Protein AF-A0A1J1J0U1-F1 (afdb_monomer)

Solvent-accessible surface area (backbone atoms only — not comparable to full-atom values): 9545 Å² total; per-residue (Å²): 133,87,74,64,27,39,33,39,41,48,70,58,69,85,51,106,50,91,60,41,54,40,40,40,32,39,30,40,88,98,50,75,73,42,83,74,53,73,46,81,44,52,94,54,82,83,44,41,69,61,54,41,49,55,52,46,54,56,39,56,74,78,38,59,87,37,51,69,36,38,28,33,58,78,47,73,52,47,61,59,28,37,79,82,39,65,54,44,69,32,65,66,55,54,48,29,52,50,51,48,61,73,44,52,90,46,48,67,62,53,50,53,56,46,51,53,41,48,52,36,77,74,30,72,67,62,33,49,56,51,52,53,62,42,51,76,75,47,84,87,72,74,69,72,42,78,57,49,98,88,41,52,67,32,51,58,52,18,54,48,25,60,64,70,65,110

Organism: NCBI:txid568069

Structure (mmCIF, N/CA/C/O backbone):
data_AF-A0A1J1J0U1-F1
#
_entry.id   AF-A0A1J1J0U1-F1
#
loop_
_atom_site.group_PDB
_atom_site.id
_atom_site.type_symbol
_atom_site.label_atom_id
_atom_site.label_alt_id
_atom_site.label_comp_id
_atom_site.label_asym_id
_atom_site.label_entity_id
_atom_site.label_seq_id
_atom_site.pdbx_PDB_ins_code
_atom_site.Cartn_x
_atom_site.Cartn_y
_atom_site.Cartn_z
_atom_site.occupancy
_atom_site.B_iso_or_equiv
_atom_site.auth_seq_id
_atom_site.auth_comp_id
_atom_site.auth_asym_id
_atom_site.auth_atom_id
_atom_site.pdbx_PDB_model_num
ATOM 1 N N . MET A 1 1 ? -22.175 17.187 22.848 1.00 38.00 1 MET A N 1
ATOM 2 C CA . MET A 1 1 ? -22.114 16.398 21.595 1.00 38.00 1 MET A CA 1
ATOM 3 C C . MET A 1 1 ? -20.958 15.415 21.706 1.00 38.00 1 MET A C 1
ATOM 5 O O . MET A 1 1 ? -19.818 15.854 21.735 1.00 38.00 1 MET A O 1
ATOM 9 N N . ASN A 1 2 ? -21.231 14.113 21.813 1.00 46.28 2 ASN A N 1
ATOM 10 C CA . ASN A 1 2 ? -20.181 13.090 21.839 1.00 46.28 2 ASN A CA 1
ATOM 11 C C . ASN A 1 2 ? -19.676 12.862 20.407 1.00 46.28 2 ASN A C 1
ATOM 13 O O . ASN A 1 2 ? -20.346 12.189 19.624 1.00 46.28 2 ASN A O 1
ATOM 17 N N . GLN A 1 3 ? -18.532 13.450 20.043 1.00 51.81 3 GLN A N 1
ATOM 18 C CA . GLN A 1 3 ? -17.873 13.142 18.771 1.00 51.81 3 GLN A CA 1
ATOM 19 C C . GLN A 1 3 ? -17.439 11.672 18.780 1.00 51.81 3 GLN A C 1
ATOM 21 O O . GLN A 1 3 ? -16.587 11.272 19.569 1.00 51.81 3 GLN A O 1
ATOM 26 N N . LYS A 1 4 ? -18.045 10.867 17.904 1.00 50.34 4 LYS A N 1
ATOM 27 C CA . LYS A 1 4 ? -17.570 9.517 17.591 1.00 50.34 4 LYS A CA 1
ATOM 28 C C . LYS A 1 4 ? -16.472 9.626 16.526 1.00 50.34 4 LYS A C 1
ATOM 30 O O . LYS A 1 4 ? -16.680 10.223 15.473 1.00 50.34 4 LYS A O 1
ATOM 35 N N . PHE A 1 5 ? -15.302 9.071 16.804 1.00 53.88 5 PHE A N 1
ATOM 36 C CA . PHE A 1 5 ? -14.144 8.976 15.918 1.00 53.88 5 PHE A CA 1
ATOM 37 C C . PHE A 1 5 ? -14.211 7.709 15.063 1.00 53.88 5 PHE A C 1
ATOM 39 O O . PHE A 1 5 ? -14.788 6.703 15.466 1.00 53.88 5 PHE A O 1
ATOM 46 N N . SER A 1 6 ? -13.586 7.723 13.888 1.00 50.25 6 SER A N 1
ATOM 47 C CA . SER A 1 6 ? -13.388 6.523 13.065 1.00 50.25 6 SER A CA 1
ATOM 48 C C . SER A 1 6 ? -11.921 6.096 13.181 1.00 50.25 6 SER A C 1
ATOM 50 O O . SER A 1 6 ? -11.020 6.880 12.893 1.00 50.25 6 SER A O 1
ATOM 52 N N . VAL A 1 7 ? -11.618 4.884 13.642 1.00 52.69 7 VAL A N 1
ATOM 53 C CA . VAL A 1 7 ? -10.218 4.425 13.720 1.00 52.69 7 VAL A CA 1
ATOM 54 C C . VAL A 1 7 ? -9.753 3.919 12.373 1.00 52.69 7 VAL A C 1
ATOM 56 O O . VAL A 1 7 ? -10.417 3.119 11.718 1.00 52.69 7 VAL A O 1
ATOM 59 N N . PHE A 1 8 ? -8.557 4.364 11.998 1.00 53.22 8 PHE A N 1
ATOM 60 C CA . PHE A 1 8 ? -7.846 3.914 10.814 1.00 53.22 8 PHE A CA 1
ATOM 61 C C . PHE A 1 8 ? -6.639 3.099 11.266 1.00 53.22 8 PHE A C 1
ATOM 63 O O . PHE A 1 8 ? -5.612 3.639 11.670 1.00 53.22 8 PHE A O 1
ATOM 70 N N . HIS A 1 9 ? -6.739 1.780 11.172 1.00 54.38 9 HIS A N 1
ATOM 71 C CA . HIS A 1 9 ? -5.599 0.909 11.391 1.00 54.38 9 HIS A CA 1
ATOM 72 C C . HIS A 1 9 ? -4.819 0.763 10.076 1.00 54.38 9 HIS A C 1
ATOM 74 O O . HIS A 1 9 ? -5.228 0.085 9.131 1.00 54.38 9 HIS A O 1
ATOM 80 N N . LEU A 1 10 ? -3.670 1.437 9.998 1.00 50.56 10 LEU A N 1
ATOM 81 C CA . LEU A 1 10 ? -2.786 1.352 8.842 1.00 50.56 10 LEU A CA 1
ATOM 82 C C . LEU A 1 10 ? -1.744 0.258 9.077 1.00 50.56 10 LEU A C 1
ATOM 84 O O . LEU A 1 10 ? -0.701 0.481 9.694 1.00 50.56 10 LEU A O 1
ATOM 88 N N . ARG A 1 11 ? -1.989 -0.918 8.500 1.00 51.22 11 ARG A N 1
ATOM 89 C CA . ARG A 1 11 ? -0.949 -1.931 8.331 1.00 51.22 11 ARG A CA 1
ATOM 90 C C . ARG A 1 11 ? 0.004 -1.469 7.231 1.00 51.22 11 ARG A C 1
ATOM 92 O O . ARG A 1 11 ? -0.329 -1.519 6.046 1.00 51.22 11 ARG A O 1
ATOM 99 N N . LEU A 1 12 ? 1.179 -0.970 7.617 1.00 41.44 12 LEU A N 1
ATOM 100 C CA . LEU A 1 12 ? 2.253 -0.743 6.658 1.00 41.44 12 LEU A CA 1
ATOM 101 C C . LEU A 1 12 ? 2.743 -2.106 6.176 1.00 41.44 12 LEU A C 1
ATOM 103 O O . LEU A 1 12 ? 3.141 -2.970 6.951 1.00 41.44 12 LEU A O 1
ATOM 107 N N . SER A 1 13 ? 2.649 -2.293 4.862 1.00 39.16 13 SER A N 1
ATOM 108 C CA . SER A 1 13 ? 3.153 -3.454 4.140 1.00 39.16 13 SER A CA 1
ATOM 109 C C . SER A 1 13 ? 4.567 -3.812 4.582 1.00 39.16 13 SER A C 1
ATOM 111 O O . SER A 1 13 ? 5.359 -2.887 4.762 1.00 39.16 13 SER A O 1
ATOM 113 N N . LYS A 1 14 ? 4.884 -5.119 4.590 1.00 37.72 14 LYS A N 1
ATOM 114 C CA . LYS A 1 14 ? 6.243 -5.668 4.437 1.00 37.72 14 LYS A CA 1
ATOM 115 C C . LYS A 1 14 ? 7.064 -4.738 3.541 1.00 37.72 14 LYS A C 1
ATOM 117 O O . LYS A 1 14 ? 6.980 -4.794 2.314 1.00 37.72 14 LYS A O 1
ATOM 122 N N . VAL A 1 15 ? 7.820 -3.845 4.161 1.00 38.91 15 VAL A N 1
ATOM 123 C CA . VAL A 1 15 ? 9.010 -3.287 3.540 1.00 38.91 15 VAL A CA 1
ATOM 124 C C . VAL A 1 15 ? 9.933 -4.505 3.369 1.00 38.91 15 VAL A C 1
ATOM 126 O O . VAL A 1 15 ? 9.825 -5.436 4.174 1.00 38.91 15 VAL A O 1
ATOM 129 N N . PRO A 1 16 ? 10.793 -4.601 2.343 1.00 46.28 16 PRO A N 1
ATOM 130 C CA . PRO A 1 16 ? 11.910 -5.544 2.362 1.00 46.28 16 PRO A CA 1
ATOM 131 C C . PRO A 1 16 ? 12.876 -5.099 3.471 1.00 46.28 16 PRO A C 1
ATOM 133 O O . PRO A 1 16 ? 13.924 -4.515 3.241 1.00 46.28 16 PRO A O 1
ATOM 136 N N . SER A 1 17 ? 12.417 -5.274 4.695 1.00 49.28 17 SER A N 1
ATOM 137 C CA . SER A 1 17 ? 12.974 -4.871 5.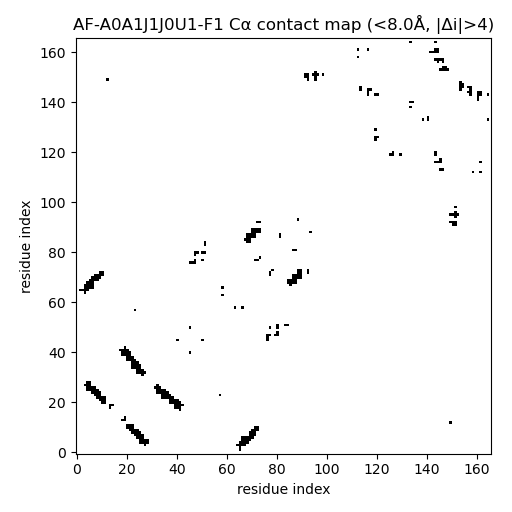964 1.00 49.28 17 SER A CA 1
ATOM 138 C C . SER A 1 17 ? 12.740 -6.079 6.858 1.00 49.28 17 SER A C 1
ATOM 140 O O . SER A 1 17 ? 11.640 -6.645 6.817 1.00 49.28 17 SER A O 1
ATOM 142 N N . PRO A 1 18 ? 13.728 -6.504 7.656 1.00 64.81 18 PRO A N 1
ATOM 143 C CA . PRO A 1 18 ? 13.506 -7.561 8.634 1.00 64.81 18 PRO A CA 1
ATOM 144 C C . PRO A 1 18 ? 12.418 -7.165 9.643 1.00 64.81 18 PRO A C 1
ATOM 146 O O . PRO A 1 18 ? 11.854 -8.038 10.294 1.00 64.81 18 PRO A O 1
ATOM 149 N N . TYR A 1 19 ? 12.092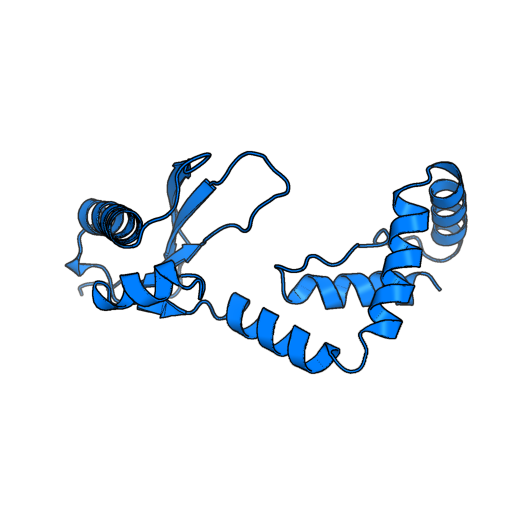 -5.869 9.731 1.00 71.00 19 TYR A N 1
ATOM 150 C CA . TYR A 1 19 ? 11.155 -5.326 10.695 1.00 71.00 19 TYR A CA 1
ATOM 151 C C . TYR A 1 19 ? 9.704 -5.326 10.209 1.00 71.00 19 TYR A C 1
ATOM 153 O O . TYR A 1 19 ? 9.397 -4.885 9.095 1.00 71.00 19 TYR A O 1
ATOM 161 N N . HIS A 1 20 ? 8.793 -5.754 11.082 1.00 76.25 20 HIS A N 1
ATOM 162 C CA . HIS A 1 20 ? 7.351 -5.709 10.854 1.00 76.25 20 HIS A CA 1
ATOM 163 C C . HIS A 1 20 ? 6.693 -4.754 11.856 1.00 76.25 20 HIS A C 1
ATOM 165 O O . HIS A 1 20 ? 6.444 -5.108 13.005 1.00 76.25 20 HIS A O 1
ATOM 171 N N . ILE A 1 21 ? 6.400 -3.532 11.404 1.00 83.38 21 ILE A N 1
ATOM 172 C CA . ILE A 1 21 ? 5.839 -2.464 12.240 1.00 83.38 21 ILE A CA 1
ATOM 173 C C . ILE A 1 21 ? 4.353 -2.266 11.935 1.00 83.38 21 ILE A C 1
ATOM 175 O O . ILE A 1 21 ? 3.953 -2.097 10.781 1.00 83.38 21 ILE A O 1
ATOM 179 N N . VAL A 1 22 ? 3.537 -2.232 12.985 1.00 84.00 22 VAL A N 1
ATOM 180 C CA . VAL A 1 22 ? 2.096 -1.980 12.919 1.00 84.00 22 VAL A CA 1
ATOM 181 C C . VAL A 1 22 ? 1.799 -0.599 13.484 1.00 84.00 22 VAL A C 1
ATOM 183 O O . VAL A 1 22 ? 2.109 -0.324 14.640 1.00 84.00 22 VAL A O 1
ATOM 186 N N . ASN A 1 23 ? 1.170 0.264 12.685 1.00 87.44 23 ASN A N 1
ATOM 187 C CA . ASN A 1 23 ? 0.847 1.629 13.087 1.00 87.44 23 ASN A CA 1
ATOM 188 C C . ASN A 1 23 ? -0.638 1.782 13.404 1.00 87.44 23 ASN A C 1
ATOM 190 O O . ASN A 1 23 ? -1.510 1.366 12.637 1.00 87.44 23 ASN A O 1
ATOM 194 N N . PHE A 1 24 ? -0.917 2.475 14.500 1.00 87.44 24 PHE A N 1
ATOM 195 C CA . PHE A 1 24 ? -2.266 2.816 14.920 1.00 87.44 24 PHE A CA 1
ATOM 196 C C . PHE A 1 24 ? -2.497 4.306 14.723 1.00 87.44 24 PHE A C 1
ATOM 198 O O . PHE A 1 24 ? -1.803 5.145 15.307 1.00 87.44 24 PHE A O 1
ATOM 205 N N . LEU A 1 25 ? -3.483 4.628 13.888 1.00 89.56 25 LEU A N 1
ATOM 206 C CA . LEU A 1 25 ? -3.899 5.993 13.621 1.00 89.56 25 LEU A CA 1
ATOM 207 C C . LEU A 1 25 ? -5.389 6.159 13.924 1.00 89.56 25 LEU A C 1
ATOM 209 O O . LEU A 1 25 ? -6.198 5.236 13.827 1.00 89.56 25 LEU A O 1
ATOM 213 N N . VAL A 1 26 ? -5.770 7.375 14.280 1.00 88.31 26 VAL A N 1
ATOM 214 C CA . VAL A 1 26 ? -7.167 7.758 14.476 1.00 88.31 26 VAL A CA 1
ATOM 215 C C . VAL A 1 26 ? -7.525 8.787 13.426 1.00 88.31 26 VAL A C 1
ATOM 217 O O . VAL A 1 26 ? -6.773 9.731 13.189 1.00 88.31 26 VAL A O 1
ATOM 220 N N . LYS A 1 27 ? -8.689 8.627 12.801 1.00 86.75 27 LYS A N 1
ATOM 221 C CA . LYS A 1 27 ? -9.240 9.617 11.886 1.00 86.75 27 LYS A CA 1
ATOM 222 C C . LYS A 1 27 ? -10.505 10.203 12.482 1.00 86.75 27 LYS A C 1
ATOM 224 O O . LYS A 1 27 ? -11.520 9.536 12.681 1.00 86.75 27 LYS A O 1
ATOM 229 N N . VAL A 1 28 ? -10.471 11.505 12.687 1.00 85.31 28 VAL A N 1
ATOM 230 C CA . VAL A 1 28 ? -11.683 12.262 12.972 1.00 85.31 28 VAL A CA 1
ATOM 231 C C . VAL A 1 28 ? -12.196 12.828 11.647 1.00 85.31 28 VAL A C 1
ATOM 233 O O . VAL A 1 28 ? -11.388 13.314 10.843 1.00 85.31 28 VAL A O 1
ATOM 236 N N . PRO A 1 29 ? -13.509 12.744 11.360 1.00 82.38 29 PRO A N 1
ATOM 237 C CA . PRO A 1 29 ? -14.088 13.453 10.227 1.00 82.38 29 PRO A CA 1
ATOM 238 C C . PRO A 1 29 ? -13.641 14.918 10.230 1.00 82.38 29 PRO A C 1
ATOM 240 O O . PRO A 1 29 ? -13.596 15.558 11.278 1.00 82.38 29 PRO A O 1
ATOM 243 N N . SER A 1 30 ? -13.252 15.424 9.061 1.00 84.31 30 SER A N 1
ATOM 244 C CA . SER A 1 30 ? -12.777 16.805 8.878 1.00 84.31 30 SER A CA 1
ATOM 245 C C . SER A 1 30 ? -11.473 17.192 9.595 1.00 84.31 30 SER A C 1
ATOM 247 O O . SER A 1 30 ? -11.094 18.357 9.545 1.00 84.31 30 SER A O 1
ATOM 249 N N . GLN A 1 31 ? -10.740 16.251 10.204 1.00 84.50 31 GLN A N 1
ATOM 250 C CA . GLN A 1 31 ? -9.410 16.513 10.777 1.00 84.50 31 GLN A CA 1
ATOM 251 C C . GLN A 1 31 ? -8.331 15.645 10.125 1.00 84.50 31 GLN A C 1
ATOM 253 O O . GLN A 1 31 ? -8.651 14.588 9.576 1.00 84.50 31 GLN A O 1
ATOM 258 N N . PRO A 1 32 ? -7.049 16.033 10.177 1.00 85.44 32 PRO A N 1
ATOM 259 C CA . PRO A 1 32 ? -5.950 15.151 9.800 1.00 85.44 32 PRO A CA 1
ATOM 260 C C . PRO A 1 32 ? -5.963 13.851 10.612 1.00 85.44 32 PRO A C 1
ATOM 262 O O . PRO A 1 32 ? -6.483 13.798 11.726 1.00 85.44 32 PRO A O 1
ATOM 265 N N . SER A 1 33 ? -5.389 12.788 10.052 1.00 86.19 33 SER A N 1
ATOM 266 C CA . SER A 1 33 ? -5.180 11.556 10.814 1.00 86.19 33 SER A CA 1
ATOM 267 C C . SER A 1 33 ? -4.150 11.797 11.915 1.00 86.19 33 SER A C 1
ATOM 269 O O . SER A 1 33 ? -3.099 12.384 11.666 1.00 86.19 33 SER A O 1
ATOM 271 N N . ILE A 1 34 ? -4.441 11.315 13.118 1.00 86.94 34 ILE A N 1
ATOM 272 C CA . ILE A 1 34 ? -3.585 11.450 14.294 1.00 86.94 34 ILE A CA 1
ATOM 273 C C . ILE A 1 34 ? -2.855 10.128 14.502 1.00 86.94 34 ILE A C 1
ATOM 275 O O . ILE A 1 34 ? -3.482 9.071 14.577 1.00 86.94 34 ILE A O 1
ATOM 279 N N . PHE A 1 35 ? -1.530 10.181 14.591 1.00 89.31 35 PHE A N 1
ATOM 280 C CA . PHE A 1 35 ? -0.719 9.029 14.968 1.00 89.31 35 PHE A CA 1
ATOM 281 C C . PHE A 1 35 ? -0.820 8.785 16.476 1.00 89.31 35 PHE A C 1
ATOM 283 O O . PHE A 1 35 ? -0.629 9.710 17.263 1.00 89.31 35 PHE A O 1
ATOM 290 N N . ILE A 1 36 ? -1.118 7.548 16.874 1.00 87.88 36 ILE A N 1
ATOM 291 C CA . ILE A 1 36 ? -1.263 7.177 18.287 1.00 87.88 36 ILE A CA 1
ATOM 292 C C . ILE A 1 36 ? -0.039 6.419 18.778 1.00 87.88 36 ILE A C 1
ATOM 294 O O . ILE A 1 36 ? 0.544 6.768 19.804 1.00 87.88 36 ILE A O 1
ATOM 298 N N . THR A 1 37 ? 0.311 5.333 18.090 1.00 87.75 37 THR A N 1
ATOM 299 C CA . THR A 1 37 ? 1.417 4.463 18.487 1.00 87.75 37 THR A CA 1
ATOM 300 C C . THR A 1 37 ? 1.825 3.525 17.352 1.00 87.75 37 THR A C 1
ATOM 302 O O . THR A 1 37 ? 1.086 3.343 16.377 1.00 87.75 37 THR A O 1
ATOM 305 N N . SER A 1 38 ? 2.991 2.909 17.516 1.00 88.69 38 SER A N 1
ATOM 306 C CA . SER A 1 38 ? 3.521 1.851 16.665 1.00 88.69 38 SER A CA 1
ATOM 307 C C . SER A 1 38 ? 3.905 0.665 17.534 1.00 88.69 38 SER A C 1
ATOM 309 O O . SER A 1 38 ? 4.494 0.846 18.598 1.00 88.69 38 SER A O 1
ATOM 311 N N . ILE A 1 39 ? 3.603 -0.538 17.061 1.00 84.69 39 ILE A N 1
ATOM 312 C CA . ILE A 1 39 ? 4.020 -1.785 17.696 1.00 84.69 39 ILE A CA 1
ATOM 313 C C . ILE A 1 39 ? 4.972 -2.494 16.742 1.00 84.69 39 ILE A C 1
ATOM 315 O O . ILE A 1 39 ? 4.629 -2.749 15.584 1.00 84.69 39 ILE A O 1
ATOM 319 N N . ASP A 1 40 ? 6.168 -2.803 17.234 1.00 86.06 40 ASP A N 1
ATOM 320 C CA . ASP A 1 40 ? 7.072 -3.710 16.547 1.00 86.06 40 ASP A CA 1
ATOM 321 C C . ASP A 1 40 ? 6.611 -5.152 16.784 1.00 86.06 40 ASP A C 1
ATOM 323 O O . ASP A 1 40 ? 6.490 -5.615 17.915 1.00 86.06 40 ASP A O 1
ATOM 327 N N . THR A 1 41 ? 6.309 -5.844 15.694 1.00 82.00 41 THR A N 1
ATOM 328 C CA . THR A 1 41 ? 5.866 -7.244 15.676 1.00 82.00 41 THR A CA 1
ATOM 329 C C . THR A 1 41 ? 6.833 -8.112 14.871 1.00 82.00 41 THR A C 1
ATOM 331 O O . THR A 1 41 ? 6.470 -9.165 14.345 1.00 82.00 41 THR A O 1
ATOM 334 N N . THR A 1 42 ? 8.085 -7.670 14.756 1.00 81.31 42 THR A N 1
ATOM 335 C CA . THR A 1 42 ? 9.179 -8.416 14.131 1.00 81.31 42 THR A CA 1
ATOM 336 C C . THR A 1 42 ? 9.370 -9.766 14.807 1.00 81.31 42 THR A C 1
ATOM 338 O O . THR A 1 42 ? 9.484 -9.854 16.024 1.00 81.31 42 THR A O 1
ATOM 341 N N . GLY A 1 43 ? 9.387 -10.838 14.013 1.00 78.19 43 GLY A N 1
ATOM 342 C CA . GLY A 1 43 ? 9.517 -12.207 14.523 1.00 78.19 43 GLY A CA 1
ATOM 343 C C . GLY A 1 43 ? 8.279 -12.743 15.253 1.00 78.19 43 GLY A C 1
ATOM 344 O O . GLY A 1 43 ? 8.263 -13.913 15.627 1.00 78.19 43 GLY A O 1
ATOM 345 N N . ILE A 1 44 ? 7.224 -11.937 15.417 1.00 79.38 44 ILE A N 1
ATOM 346 C CA . ILE A 1 44 ? 5.982 -12.351 16.069 1.00 79.38 44 ILE A CA 1
ATOM 347 C C . ILE A 1 44 ? 5.005 -12.852 15.007 1.00 79.38 44 ILE A C 1
ATOM 349 O O . ILE A 1 44 ? 4.641 -12.140 14.068 1.00 79.38 44 ILE A O 1
ATOM 353 N N . THR A 1 45 ? 4.541 -14.091 15.169 1.00 77.56 45 THR A N 1
ATOM 354 C CA . THR A 1 45 ? 3.450 -14.612 14.341 1.00 77.56 45 THR A CA 1
ATOM 355 C C . THR A 1 45 ? 2.151 -13.934 14.754 1.00 77.56 45 THR A C 1
ATOM 357 O O . THR A 1 45 ? 1.741 -14.012 15.908 1.00 77.56 45 THR A O 1
ATOM 360 N N . GLN A 1 46 ? 1.495 -13.265 13.808 1.00 75.62 46 GLN A N 1
ATOM 361 C CA . GLN A 1 46 ? 0.217 -12.610 14.066 1.00 75.62 46 GLN A CA 1
ATOM 362 C C . GLN A 1 46 ? -0.893 -13.658 14.172 1.00 75.62 46 GLN A C 1
ATOM 364 O O . GLN A 1 46 ? -1.313 -14.226 13.164 1.00 75.62 46 GLN A O 1
ATOM 369 N N . VAL A 1 47 ?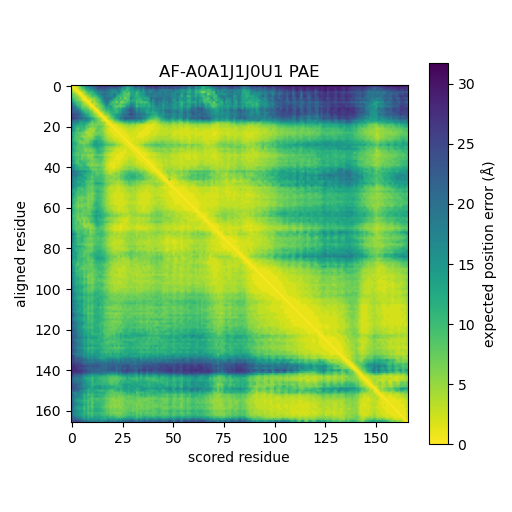 -1.365 -13.896 15.394 1.00 83.00 47 VAL A N 1
ATOM 370 C CA . VAL A 1 47 ? -2.519 -14.751 15.691 1.00 83.00 47 VAL A CA 1
ATOM 371 C C . VAL A 1 47 ? -3.741 -13.862 15.928 1.00 83.00 47 VAL A C 1
ATOM 373 O O . VAL A 1 47 ? -3.614 -12.694 16.300 1.00 83.00 47 VAL A O 1
ATOM 376 N N . VAL A 1 48 ? -4.938 -14.393 15.676 1.00 80.19 48 VAL A N 1
ATOM 377 C CA . VAL A 1 48 ? -6.201 -13.642 15.769 1.00 80.19 48 VAL A CA 1
ATOM 378 C C . VAL A 1 48 ? -6.351 -12.968 17.134 1.00 80.19 48 VAL A C 1
ATOM 380 O O . VAL A 1 48 ? -6.550 -11.755 17.187 1.00 80.19 48 VAL A O 1
ATOM 383 N N . ASP A 1 49 ? -6.177 -13.726 18.218 1.00 81.81 49 ASP A N 1
ATOM 384 C CA . ASP A 1 49 ? -6.385 -13.228 19.581 1.00 81.81 49 ASP A CA 1
ATOM 385 C C . ASP A 1 49 ? -5.390 -12.129 19.951 1.00 81.81 49 ASP A C 1
ATOM 387 O O . ASP A 1 49 ? -5.768 -11.118 20.538 1.00 81.81 49 ASP A O 1
ATOM 391 N N . THR A 1 50 ? -4.123 -12.278 19.550 1.00 81.81 50 THR A N 1
ATOM 392 C CA . THR A 1 50 ? -3.085 -11.276 19.830 1.00 81.81 50 THR A CA 1
ATOM 393 C C . THR A 1 50 ? -3.362 -9.977 19.082 1.00 81.81 50 THR A C 1
ATOM 395 O O . THR A 1 50 ? -3.263 -8.897 19.656 1.00 81.81 50 THR A O 1
ATOM 398 N N . VAL A 1 51 ? -3.780 -10.075 17.816 1.00 83.94 51 VAL A N 1
ATOM 399 C CA . VAL A 1 51 ? -4.107 -8.905 16.993 1.00 83.94 51 VAL A CA 1
ATOM 400 C C . VAL A 1 51 ? -5.344 -8.186 17.530 1.00 83.94 51 VAL A C 1
ATOM 402 O O . VAL A 1 51 ? -5.327 -6.962 17.662 1.00 83.94 51 VAL A O 1
ATOM 405 N N . ALA A 1 52 ? -6.401 -8.928 17.866 1.00 84.44 52 ALA A N 1
ATOM 406 C CA . ALA A 1 52 ? -7.611 -8.355 18.445 1.00 84.44 52 ALA A CA 1
ATOM 407 C C . ALA A 1 52 ? -7.313 -7.685 19.794 1.00 84.44 52 ALA A C 1
ATOM 409 O O . ALA A 1 52 ? -7.724 -6.547 20.009 1.00 84.44 52 ALA A O 1
ATOM 410 N N . ALA A 1 53 ? -6.535 -8.338 20.663 1.00 85.81 53 ALA A N 1
ATOM 411 C CA . ALA A 1 53 ? -6.136 -7.783 21.952 1.00 85.81 53 ALA A CA 1
ATOM 412 C C . ALA A 1 53 ? -5.312 -6.496 21.806 1.00 85.81 53 ALA A C 1
ATOM 414 O O . ALA A 1 53 ? -5.554 -5.536 22.535 1.00 85.81 53 ALA A O 1
ATOM 415 N N . ASP A 1 54 ? -4.367 -6.435 20.866 1.00 85.75 54 ASP A N 1
ATOM 416 C CA . ASP A 1 54 ? -3.562 -5.230 20.647 1.00 85.75 54 ASP A CA 1
ATOM 417 C C . ASP A 1 54 ? -4.397 -4.062 20.109 1.00 85.75 54 ASP A C 1
ATOM 419 O O . ASP A 1 54 ? -4.217 -2.923 20.545 1.00 85.75 54 ASP A O 1
ATOM 423 N N . ILE A 1 55 ? -5.366 -4.335 19.228 1.00 87.31 55 ILE A N 1
ATOM 424 C CA . ILE A 1 55 ? -6.332 -3.324 18.778 1.00 87.31 55 ILE A CA 1
ATOM 425 C C . ILE A 1 55 ? -7.195 -2.849 19.955 1.00 87.31 55 ILE A C 1
ATOM 427 O O . ILE A 1 55 ? -7.336 -1.639 20.150 1.00 87.31 55 ILE A O 1
ATOM 431 N N . SER A 1 56 ? -7.721 -3.768 20.768 1.00 87.94 56 SER A N 1
ATOM 432 C CA . SER A 1 56 ? -8.541 -3.436 21.938 1.00 87.94 56 SER A CA 1
ATOM 433 C C . SER A 1 56 ? -7.777 -2.594 22.959 1.00 87.94 56 SER A C 1
ATOM 435 O O . SER A 1 56 ? -8.299 -1.576 23.395 1.00 87.94 56 SER A O 1
ATOM 437 N N . LYS A 1 57 ? -6.505 -2.902 23.251 1.00 88.12 57 LYS A N 1
ATOM 438 C CA . LYS A 1 57 ? -5.662 -2.071 24.137 1.00 88.12 57 LYS A CA 1
ATOM 439 C C . LYS A 1 57 ? -5.573 -0.619 23.662 1.00 88.12 57 LYS A C 1
ATOM 441 O O . LYS A 1 57 ? -5.606 0.305 24.474 1.00 88.12 57 LYS A O 1
ATOM 446 N N . VAL A 1 58 ? -5.442 -0.399 22.351 1.00 86.81 58 VAL A N 1
ATOM 447 C CA . VAL A 1 58 ? -5.377 0.954 21.775 1.00 86.81 58 VAL A CA 1
ATOM 448 C C . VAL A 1 58 ? -6.731 1.660 21.868 1.00 86.81 58 VAL A C 1
ATOM 450 O O . VAL A 1 58 ? -6.779 2.849 22.193 1.00 86.81 58 VAL A O 1
ATOM 453 N N . ILE A 1 59 ? -7.823 0.934 21.623 1.00 87.19 59 ILE A N 1
ATOM 454 C CA . ILE A 1 59 ? -9.195 1.430 21.784 1.00 87.19 59 ILE A CA 1
ATOM 455 C C . ILE A 1 59 ? -9.446 1.827 23.245 1.00 87.19 59 ILE A C 1
ATOM 457 O O . ILE A 1 59 ? -9.874 2.950 23.516 1.00 87.19 59 ILE A O 1
ATOM 461 N N . ASP A 1 60 ? -9.111 0.964 24.197 1.00 89.25 60 ASP A N 1
ATOM 462 C CA . ASP A 1 60 ? -9.340 1.193 25.624 1.00 89.25 60 ASP A CA 1
ATOM 463 C C . ASP A 1 60 ? -8.514 2.367 26.153 1.00 89.25 60 ASP A C 1
ATOM 465 O O . ASP A 1 60 ? -9.035 3.200 26.897 1.00 89.25 60 ASP A O 1
ATOM 469 N N . LYS A 1 61 ? -7.265 2.518 25.688 1.00 87.56 61 LYS A N 1
ATOM 470 C CA . LYS A 1 61 ? -6.394 3.655 26.034 1.00 87.56 61 LYS A CA 1
ATOM 471 C C . LYS A 1 61 ? -7.022 5.014 25.702 1.00 87.56 61 LYS A C 1
ATOM 473 O O . LYS A 1 61 ? -6.761 5.997 26.391 1.00 87.56 61 LYS A O 1
ATOM 478 N N . ILE A 1 62 ? -7.815 5.097 24.635 1.00 86.81 62 ILE A N 1
ATOM 479 C CA . ILE A 1 62 ? -8.464 6.346 24.201 1.00 86.81 62 ILE A CA 1
ATOM 480 C C . ILE A 1 62 ? -9.885 6.460 24.778 1.00 86.81 62 ILE A C 1
ATOM 482 O O . ILE A 1 62 ? -10.337 7.566 25.111 1.00 86.81 62 ILE A O 1
ATOM 486 N N . GLY A 1 63 ? -10.569 5.321 24.905 1.00 87.12 63 GLY A N 1
ATOM 487 C CA . GLY A 1 63 ? -11.932 5.150 25.394 1.00 87.12 63 GLY A CA 1
ATOM 488 C C . GLY A 1 63 ? -12.856 4.584 24.313 1.00 87.12 63 GLY A C 1
ATOM 489 O O . GLY A 1 63 ? -13.164 5.275 23.341 1.00 87.12 63 GLY A O 1
ATOM 490 N N . ALA A 1 64 ? -13.362 3.363 24.518 1.00 83.56 64 ALA A N 1
ATOM 491 C CA . ALA A 1 64 ? -14.160 2.615 23.539 1.00 83.56 64 ALA A CA 1
ATOM 492 C C . ALA A 1 64 ? -15.374 3.387 22.980 1.00 83.56 64 ALA A C 1
ATOM 494 O O . ALA A 1 64 ? -15.653 3.347 21.783 1.00 83.56 64 ALA A O 1
ATOM 495 N N . TYR A 1 65 ? -16.057 4.166 23.827 1.00 84.06 65 TYR A N 1
ATOM 496 C CA . TYR A 1 65 ? -17.244 4.956 23.462 1.00 84.06 65 TYR A CA 1
ATOM 497 C C . TYR A 1 65 ? -16.979 6.043 22.412 1.00 84.06 65 TYR A C 1
ATOM 499 O O . TYR A 1 65 ? -17.913 6.578 21.809 1.00 84.06 65 TYR A O 1
ATOM 507 N N . LYS A 1 66 ? -15.709 6.390 22.204 1.00 84.56 66 LYS A N 1
ATOM 508 C CA . LYS A 1 66 ? -15.287 7.386 21.230 1.00 84.56 66 LYS A CA 1
ATOM 509 C C . LYS A 1 66 ? -15.086 6.791 19.843 1.00 84.56 66 LYS A C 1
ATOM 511 O O . LYS A 1 66 ? -14.732 7.539 18.945 1.00 84.56 66 LYS A O 1
ATOM 516 N N . PHE A 1 67 ? -15.297 5.494 19.636 1.00 81.06 67 PHE A N 1
ATOM 517 C CA . PHE A 1 67 ? -15.038 4.845 18.355 1.00 81.06 67 PHE A CA 1
ATOM 518 C C . PHE A 1 67 ? -16.312 4.392 17.651 1.00 81.06 67 PHE A C 1
ATOM 520 O O . PHE A 1 67 ? -17.243 3.880 18.264 1.00 81.06 67 PHE A O 1
ATOM 527 N N . ALA A 1 68 ? -16.337 4.592 16.336 1.00 85.38 68 ALA A N 1
ATOM 528 C CA . ALA A 1 68 ? -17.381 4.112 15.444 1.00 85.38 68 ALA A CA 1
ATOM 529 C C . ALA A 1 68 ? -16.996 2.779 14.790 1.00 85.38 68 ALA A C 1
ATOM 531 O O . ALA A 1 68 ? -17.834 1.890 14.677 1.00 85.38 68 ALA A O 1
ATOM 532 N N . SER A 1 69 ? -15.743 2.647 14.342 1.00 86.38 69 SER A N 1
ATOM 533 C CA . SER A 1 69 ? -15.232 1.433 13.699 1.00 86.38 69 SER A CA 1
ATOM 534 C C . SER A 1 69 ? -13.707 1.425 13.572 1.00 86.38 69 SER A C 1
ATOM 536 O O . SER A 1 69 ? -13.066 2.452 13.805 1.00 86.38 69 SER A O 1
ATOM 538 N N . VAL A 1 70 ? -13.149 0.275 13.183 1.00 87.44 70 VAL A N 1
ATOM 539 C CA . VAL A 1 70 ? -11.731 0.052 12.858 1.00 87.44 70 VAL A CA 1
ATOM 540 C C . VAL A 1 70 ? -11.590 -0.300 11.375 1.00 87.44 70 VAL A C 1
ATOM 542 O O . VAL A 1 70 ? -12.290 -1.170 10.878 1.00 87.44 70 VAL A O 1
ATOM 545 N N . VAL A 1 71 ? -10.659 0.318 10.652 1.00 87.25 71 VAL A N 1
ATOM 546 C CA . VAL A 1 71 ? -10.360 -0.053 9.253 1.00 87.25 71 VAL A CA 1
ATOM 547 C C . VAL A 1 71 ? -9.027 -0.787 9.179 1.00 87.25 71 VAL A C 1
ATOM 549 O O . VAL A 1 71 ? -8.029 -0.162 9.508 1.00 87.25 71 VAL A O 1
ATOM 552 N N . THR A 1 72 ? -8.973 -2.046 8.728 1.00 85.88 72 THR A N 1
ATOM 553 C CA . THR A 1 72 ? -7.721 -2.835 8.589 1.00 85.88 72 THR A CA 1
ATOM 554 C C . THR A 1 72 ? -7.537 -3.381 7.169 1.00 85.88 72 THR A C 1
ATOM 556 O O . THR A 1 72 ? -8.447 -3.311 6.346 1.00 85.88 72 THR A O 1
ATOM 559 N N . ASP A 1 73 ? -6.372 -3.961 6.850 1.00 80.62 73 ASP A N 1
ATOM 560 C CA . ASP A 1 73 ? -6.244 -4.747 5.615 1.00 80.62 73 ASP A CA 1
ATOM 561 C C . ASP A 1 73 ? -7.082 -6.037 5.658 1.00 80.62 73 ASP A C 1
ATOM 563 O O . ASP A 1 73 ? -7.600 -6.429 6.704 1.00 80.62 73 ASP A O 1
ATOM 567 N N . ASP A 1 74 ? -7.239 -6.663 4.491 1.00 80.44 74 ASP A N 1
ATOM 568 C CA . ASP A 1 74 ? -8.122 -7.816 4.282 1.00 80.44 74 ASP A CA 1
ATOM 569 C C . ASP A 1 74 ? -7.423 -9.165 4.539 1.00 80.44 74 ASP A C 1
ATOM 571 O O . ASP A 1 74 ? -7.806 -10.204 3.992 1.00 80.44 74 ASP A O 1
ATOM 575 N N . ALA A 1 75 ? -6.341 -9.168 5.325 1.00 82.19 75 ALA A N 1
ATOM 576 C CA . ALA A 1 75 ? -5.600 -10.391 5.601 1.00 82.19 75 ALA A CA 1
ATOM 577 C C . ALA A 1 75 ? -6.475 -11.414 6.354 1.00 82.19 75 ALA A C 1
ATOM 579 O O . ALA A 1 75 ? -7.299 -11.017 7.181 1.00 82.19 75 ALA A O 1
ATOM 580 N N . PRO A 1 76 ? -6.276 -12.733 6.152 1.00 84.31 76 PRO A N 1
ATOM 581 C CA . PRO A 1 76 ? -7.124 -13.759 6.767 1.00 84.31 76 PRO A CA 1
ATOM 582 C C . PRO A 1 76 ? -7.267 -13.620 8.289 1.00 84.31 76 PRO A C 1
ATOM 584 O O . PRO A 1 76 ? -8.369 -13.715 8.814 1.00 84.31 76 PRO A O 1
ATOM 587 N N . VAL A 1 77 ? -6.168 -13.314 8.988 1.00 84.94 77 VAL A N 1
ATOM 588 C CA . VAL A 1 77 ? -6.161 -13.099 10.446 1.00 84.94 77 VAL A CA 1
ATOM 589 C C . VAL A 1 77 ? -7.016 -11.891 10.846 1.00 84.94 77 VAL A C 1
ATOM 591 O O . VAL A 1 77 ? -7.756 -11.964 11.824 1.00 84.94 77 VAL A O 1
ATOM 594 N N . MET A 1 78 ? -6.974 -10.807 10.063 1.00 85.69 78 MET A N 1
ATOM 595 C CA . MET A 1 78 ? -7.777 -9.607 10.315 1.00 85.69 78 MET A CA 1
ATOM 596 C C . MET A 1 78 ? -9.267 -9.895 10.143 1.00 85.69 78 MET A C 1
ATOM 598 O O . MET A 1 78 ? -10.049 -9.549 11.022 1.00 85.69 78 MET A O 1
ATOM 602 N N . LYS A 1 79 ? -9.660 -10.618 9.086 1.00 86.25 79 LYS A N 1
ATOM 603 C CA . LYS A 1 79 ? -11.064 -11.007 8.857 1.00 86.25 79 LYS A CA 1
ATOM 604 C C . LYS A 1 79 ? -11.670 -11.775 10.024 1.00 86.25 79 LYS A C 1
ATOM 606 O O . LYS A 1 79 ? -12.844 -11.597 10.333 1.00 86.25 79 LYS A O 1
ATOM 611 N N . VAL A 1 80 ? -10.891 -12.651 10.658 1.00 85.38 80 VAL A N 1
ATOM 612 C CA . VAL A 1 80 ? -11.367 -13.377 11.840 1.00 85.38 80 VAL A CA 1
ATOM 613 C C . VAL A 1 80 ? -11.454 -12.433 13.040 1.00 85.38 80 VAL A C 1
ATOM 615 O O . VAL A 1 80 ? -12.466 -12.449 13.736 1.00 85.38 80 VAL A O 1
ATOM 618 N N . ALA A 1 81 ? -10.468 -11.550 13.232 1.00 83.62 81 ALA A N 1
ATOM 619 C CA . ALA A 1 81 ? -10.487 -10.545 14.298 1.00 83.62 81 ALA A CA 1
ATOM 620 C C . ALA A 1 81 ? -11.677 -9.568 14.185 1.00 83.62 81 ALA A C 1
ATOM 622 O O . ALA A 1 81 ? -12.185 -9.104 15.205 1.00 83.62 81 ALA A O 1
ATOM 623 N N . TRP A 1 82 ? -12.190 -9.307 12.977 1.00 85.81 82 TRP A N 1
ATOM 624 C CA . TRP A 1 82 ? -13.395 -8.492 12.758 1.00 85.81 82 TRP 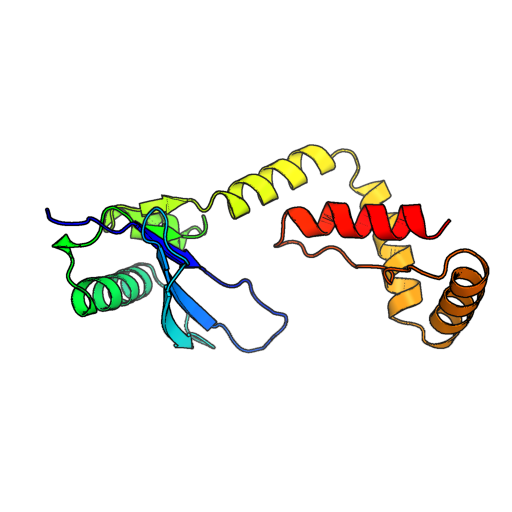A CA 1
ATOM 625 C C . TRP A 1 82 ? -14.657 -9.068 13.404 1.00 85.81 82 TRP A C 1
ATOM 627 O O . TRP A 1 82 ? -15.610 -8.338 13.631 1.00 85.81 82 TRP A O 1
ATOM 637 N N . LYS A 1 83 ? -14.696 -10.357 13.754 1.00 84.12 83 LYS A N 1
ATOM 638 C CA . LYS A 1 83 ? -15.832 -10.909 14.514 1.00 84.12 83 LYS A CA 1
ATOM 639 C C . LYS A 1 83 ? -15.916 -10.346 15.934 1.00 84.12 83 LYS A C 1
ATOM 641 O O . LYS A 1 83 ? -16.980 -10.376 16.542 1.00 84.12 83 LYS A O 1
ATOM 646 N N . HIS A 1 84 ? -14.798 -9.840 16.446 1.00 80.75 84 HIS A N 1
ATOM 647 C CA . HIS A 1 84 ? -14.667 -9.298 17.794 1.00 80.75 84 HIS A CA 1
ATOM 648 C C . HIS A 1 84 ? -14.615 -7.762 17.809 1.00 80.75 84 HIS A C 1
ATOM 650 O O . HIS A 1 84 ? -14.543 -7.163 18.878 1.00 80.75 84 HIS A O 1
ATOM 656 N N . LEU A 1 85 ? -14.638 -7.117 16.637 1.00 78.75 85 LEU A N 1
ATOM 657 C CA . LEU A 1 85 ? -14.428 -5.681 16.463 1.00 78.75 85 LEU A CA 1
ATOM 658 C C . LEU A 1 85 ? -15.417 -5.135 15.429 1.00 78.75 85 LEU A C 1
ATOM 660 O O . LEU A 1 85 ? -15.606 -5.737 14.382 1.00 78.75 85 LEU A O 1
ATOM 664 N N . SER A 1 86 ? -15.979 -3.945 15.638 1.00 82.88 86 SER A N 1
ATOM 665 C CA . SER A 1 86 ? -16.721 -3.249 14.575 1.00 82.88 86 SER A CA 1
ATOM 666 C C . SER A 1 86 ? -15.746 -2.773 13.491 1.00 82.88 86 SER A C 1
ATOM 668 O O . SER A 1 86 ? -15.256 -1.644 13.556 1.00 82.88 86 SER A O 1
ATOM 670 N N . ALA A 1 87 ? -15.401 -3.640 12.536 1.00 84.81 87 ALA A N 1
ATOM 671 C CA . ALA A 1 87 ? -14.297 -3.420 11.605 1.00 84.81 87 ALA A CA 1
ATOM 672 C C . ALA A 1 87 ? -14.685 -3.516 10.120 1.00 84.81 87 ALA A C 1
ATOM 674 O O . ALA A 1 87 ? -15.605 -4.236 9.740 1.00 84.81 87 ALA A O 1
ATOM 675 N N . PHE A 1 88 ? -13.945 -2.787 9.282 1.00 84.50 88 PHE A N 1
ATOM 676 C CA . PHE A 1 88 ? -14.106 -2.727 7.830 1.00 84.50 88 PHE A CA 1
ATOM 677 C C . PHE A 1 88 ? -12.779 -2.971 7.104 1.00 84.50 88 PHE A C 1
ATOM 679 O O . PHE A 1 88 ? -11.697 -2.649 7.603 1.00 84.50 88 PHE A O 1
ATOM 686 N N . GLY A 1 89 ? -12.876 -3.478 5.875 1.00 83.44 89 GLY A N 1
ATOM 687 C CA . GLY A 1 89 ? -11.730 -3.651 4.990 1.00 83.44 89 GLY A CA 1
ATOM 688 C C . GLY A 1 89 ? -11.179 -2.330 4.447 1.00 83.44 89 GLY A C 1
ATOM 689 O O . GLY A 1 89 ? -11.899 -1.359 4.210 1.00 83.44 89 GLY A O 1
ATOM 690 N N . CYS A 1 90 ? -9.873 -2.303 4.206 1.00 85.25 90 CYS A N 1
ATOM 691 C CA . CYS A 1 90 ? -9.175 -1.152 3.655 1.00 85.25 90 CYS A CA 1
ATOM 692 C C . CYS A 1 90 ? -9.502 -0.956 2.168 1.00 85.25 90 CYS A C 1
ATOM 694 O O . CYS A 1 90 ? -9.134 -1.775 1.321 1.00 85.25 90 CYS A O 1
ATOM 696 N N . ALA A 1 91 ? -10.093 0.193 1.829 1.00 84.75 91 ALA A N 1
ATOM 697 C CA . ALA A 1 91 ? -10.396 0.563 0.446 1.00 84.75 91 ALA A CA 1
ATOM 698 C C . ALA A 1 91 ? -9.150 0.561 -0.459 1.00 84.75 91 ALA A C 1
ATOM 700 O O . ALA A 1 91 ? -9.218 0.127 -1.604 1.00 84.75 91 ALA A O 1
ATOM 701 N N . ALA A 1 92 ? -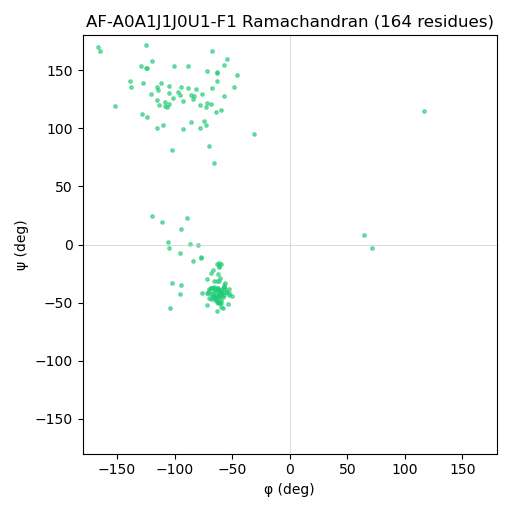7.982 0.970 0.053 1.00 83.25 92 ALA A N 1
ATOM 702 C CA . ALA A 1 92 ? -6.740 0.933 -0.722 1.00 83.25 92 ALA A CA 1
ATOM 703 C C . ALA A 1 92 ? -6.303 -0.504 -1.060 1.00 83.25 92 ALA A C 1
ATOM 705 O O . ALA A 1 92 ? -5.722 -0.738 -2.122 1.00 83.25 92 ALA A O 1
ATOM 706 N N . HIS A 1 93 ? -6.600 -1.474 -0.187 1.00 81.75 93 HIS A N 1
ATOM 707 C CA . HIS A 1 93 ? -6.365 -2.885 -0.480 1.00 81.75 93 HIS A CA 1
ATOM 708 C C . HIS A 1 93 ? -7.332 -3.391 -1.554 1.00 81.75 93 HIS A C 1
ATOM 710 O O . HIS A 1 93 ? -6.888 -4.006 -2.522 1.00 81.75 93 HIS A O 1
ATOM 716 N N . ALA A 1 94 ? -8.623 -3.064 -1.439 1.00 86.19 94 ALA A N 1
ATOM 717 C CA . ALA A 1 94 ? -9.624 -3.408 -2.449 1.00 86.19 94 ALA A CA 1
ATOM 718 C C . ALA A 1 94 ? -9.261 -2.834 -3.831 1.00 86.19 94 ALA A C 1
ATOM 720 O O . ALA A 1 94 ? -9.249 -3.562 -4.821 1.00 86.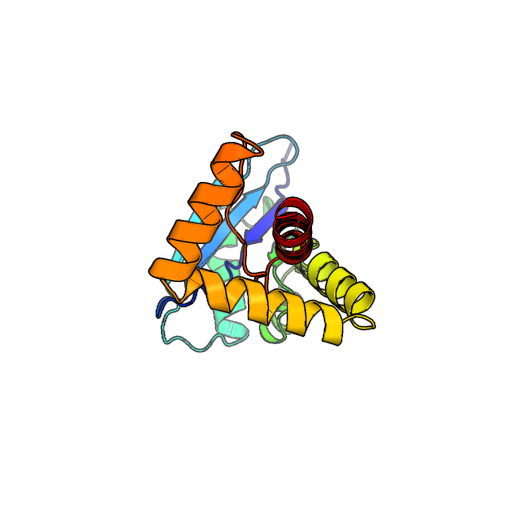19 94 ALA A O 1
ATOM 721 N N . MET A 1 95 ? -8.847 -1.564 -3.891 1.00 88.56 95 MET A N 1
ATOM 722 C CA . MET A 1 95 ? -8.357 -0.932 -5.121 1.00 88.56 95 MET A CA 1
ATOM 723 C C . MET A 1 95 ? -7.122 -1.640 -5.690 1.00 88.56 95 MET A C 1
ATOM 725 O O . MET A 1 95 ? -7.012 -1.804 -6.901 1.00 88.56 95 MET A O 1
ATOM 729 N N . ASN A 1 96 ? -6.197 -2.100 -4.841 1.00 86.19 96 ASN A N 1
ATOM 730 C CA . ASN A 1 96 ? -5.030 -2.861 -5.294 1.00 86.19 96 ASN A CA 1
ATOM 731 C C . ASN A 1 96 ? -5.429 -4.191 -5.949 1.00 86.19 96 ASN A C 1
ATOM 733 O O . ASN A 1 96 ? -4.821 -4.585 -6.941 1.00 86.19 96 ASN A O 1
ATOM 737 N N . LEU A 1 97 ? -6.436 -4.879 -5.405 1.00 87.12 97 LEU A N 1
ATOM 738 C CA . LEU A 1 97 ? -6.968 -6.110 -5.994 1.00 87.12 97 LEU A CA 1
ATOM 739 C C . LEU A 1 97 ? -7.689 -5.837 -7.317 1.00 87.12 97 LEU A C 1
ATOM 741 O O . LEU A 1 97 ? -7.448 -6.547 -8.290 1.00 87.12 97 LEU A O 1
ATOM 745 N N . LEU A 1 98 ? -8.496 -4.776 -7.381 1.00 91.00 98 LEU A N 1
ATOM 746 C CA . LEU A 1 98 ? -9.184 -4.373 -8.607 1.00 91.00 98 LEU A CA 1
ATOM 747 C C . LEU A 1 98 ? -8.193 -4.060 -9.736 1.00 91.00 98 LEU A C 1
ATOM 749 O O . LEU A 1 98 ? -8.338 -4.572 -10.841 1.00 91.00 98 LEU A O 1
ATOM 753 N N . VAL A 1 99 ? -7.151 -3.273 -9.452 1.00 89.31 99 VAL A N 1
ATOM 754 C CA . VAL A 1 99 ? -6.106 -2.951 -10.438 1.00 89.31 99 VAL A CA 1
ATOM 755 C C . VAL A 1 99 ? -5.404 -4.217 -10.929 1.00 89.31 99 VAL A C 1
ATOM 757 O O . VAL A 1 99 ? -5.174 -4.349 -12.126 1.00 89.31 99 VAL A O 1
ATOM 760 N N . LYS A 1 100 ? -5.100 -5.176 -10.043 1.00 86.75 100 LYS A N 1
ATOM 761 C CA . LYS A 1 100 ? -4.520 -6.466 -10.456 1.00 86.75 100 LYS A CA 1
ATOM 762 C C . LYS A 1 100 ? -5.439 -7.237 -11.393 1.00 86.75 100 LYS A C 1
ATOM 764 O O . LYS A 1 100 ? -4.955 -7.798 -12.363 1.00 86.75 100 LYS A O 1
ATOM 769 N N . TYR A 1 101 ? -6.739 -7.244 -11.118 1.00 91.19 101 TYR A N 1
ATOM 770 C CA . TYR A 1 101 ? -7.709 -7.917 -11.974 1.00 91.19 101 TYR A CA 1
ATOM 771 C C . TYR A 1 101 ? -7.779 -7.275 -13.366 1.00 91.19 101 TYR A C 1
ATOM 773 O O . TYR A 1 101 ? -7.694 -7.975 -14.368 1.00 91.19 101 TYR A O 1
ATOM 781 N N . ILE A 1 102 ? -7.843 -5.940 -13.427 1.00 92.25 102 ILE A N 1
ATOM 782 C CA . ILE A 1 102 ? -7.848 -5.180 -14.689 1.00 92.25 102 ILE A CA 1
ATOM 783 C C . ILE A 1 102 ? -6.570 -5.435 -15.500 1.00 92.25 102 ILE A C 1
ATOM 785 O O . ILE A 1 102 ? -6.621 -5.545 -16.720 1.00 92.25 102 ILE A O 1
ATOM 789 N N . LEU A 1 103 ? -5.422 -5.515 -14.826 1.00 89.88 103 LEU A N 1
ATOM 790 C CA . LEU A 1 103 ? -4.119 -5.696 -15.462 1.00 89.88 103 LEU A CA 1
ATOM 791 C C . LEU A 1 103 ? -3.770 -7.156 -15.783 1.00 89.88 103 LEU A C 1
ATOM 793 O O . LEU A 1 103 ? -2.834 -7.380 -16.545 1.00 89.88 103 LEU A O 1
ATOM 797 N N . GLY A 1 104 ? -4.497 -8.129 -15.230 1.00 90.81 104 GLY A N 1
ATOM 798 C CA . GLY A 1 104 ? -4.243 -9.563 -15.410 1.00 90.81 104 GLY A CA 1
ATOM 799 C C . GLY A 1 104 ? -4.084 -9.998 -16.876 1.00 90.81 104 GLY A C 1
ATOM 800 O O . GLY A 1 104 ? -3.120 -10.690 -17.194 1.00 90.81 104 GLY A O 1
ATOM 801 N N . PRO A 1 105 ? -4.941 -9.541 -17.808 1.00 95.69 105 PRO A N 1
ATOM 802 C CA . PRO A 1 105 ? -4.783 -9.844 -19.233 1.00 95.69 105 PRO A CA 1
ATOM 803 C C . PRO A 1 105 ? -3.480 -9.328 -19.873 1.00 95.69 105 PRO A C 1
ATOM 805 O O . PRO A 1 105 ? -3.119 -9.776 -20.956 1.00 95.69 105 PRO A O 1
ATOM 808 N N . TYR A 1 106 ? -2.774 -8.396 -19.227 1.00 92.94 106 TYR A N 1
ATOM 809 C CA . TYR A 1 106 ? -1.565 -7.739 -19.737 1.00 92.94 106 TYR A CA 1
ATOM 810 C C . TYR A 1 106 ? -0.297 -8.141 -18.968 1.00 92.94 106 TYR A C 1
ATOM 812 O O . TYR A 1 106 ? 0.710 -7.431 -19.011 1.00 92.94 106 TYR A O 1
ATOM 820 N N . GLU A 1 107 ? -0.321 -9.265 -18.245 1.00 90.06 107 GLU A N 1
ATOM 821 C CA . GLU A 1 107 ? 0.810 -9.712 -17.421 1.00 90.06 107 GLU A CA 1
ATOM 822 C C . GLU A 1 107 ? 2.122 -9.880 -18.201 1.00 90.06 107 GLU A C 1
ATOM 824 O O . GLU A 1 107 ? 3.181 -9.561 -17.659 1.00 90.06 107 GLU A O 1
ATOM 829 N N . SER A 1 108 ? 2.075 -10.309 -19.467 1.00 93.31 108 SER A N 1
ATOM 830 C CA . SER A 1 108 ? 3.267 -10.419 -20.322 1.00 93.31 108 SER A CA 1
ATOM 831 C C . SER A 1 108 ? 3.937 -9.061 -20.548 1.00 93.31 108 SER A C 1
ATOM 833 O O . SER A 1 108 ? 5.116 -8.902 -20.249 1.00 93.31 108 SER A O 1
ATOM 835 N N . ILE A 1 109 ? 3.164 -8.051 -20.955 1.00 91.81 109 ILE A N 1
ATOM 836 C CA . ILE A 1 109 ? 3.650 -6.678 -21.153 1.00 91.81 109 ILE A CA 1
ATOM 837 C C . ILE A 1 109 ? 4.233 -6.126 -19.848 1.00 91.81 109 ILE A C 1
ATOM 839 O O . ILE A 1 109 ? 5.307 -5.527 -19.839 1.00 91.81 109 ILE A O 1
ATOM 843 N N . LEU A 1 110 ? 3.555 -6.357 -18.720 1.00 90.56 110 LEU A N 1
ATOM 844 C CA . LEU A 1 110 ? 4.057 -5.934 -17.411 1.00 90.56 110 LEU A CA 1
ATOM 845 C C . LEU A 1 110 ? 5.374 -6.623 -17.041 1.00 90.56 110 LEU A C 1
ATOM 847 O O . LEU A 1 110 ? 6.241 -5.987 -16.433 1.00 90.56 110 LEU A O 1
ATOM 851 N N . SER A 1 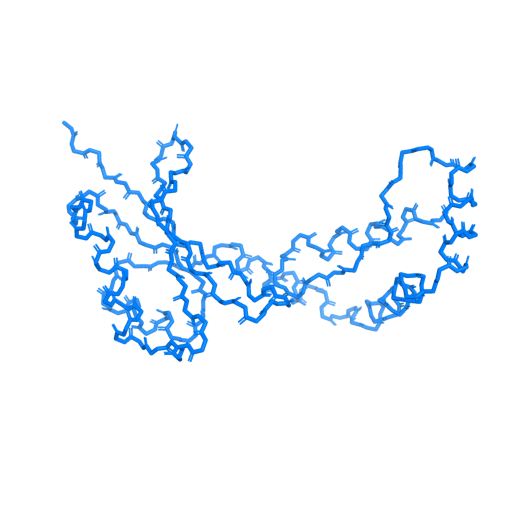111 ? 5.528 -7.899 -17.396 1.00 91.31 111 SER A N 1
ATOM 852 C CA . SER A 1 111 ? 6.765 -8.658 -17.205 1.00 91.31 111 SER A CA 1
ATOM 853 C C . SER A 1 111 ? 7.912 -8.042 -18.002 1.00 91.31 111 SER A C 1
ATOM 855 O O . SER A 1 111 ? 8.965 -7.748 -17.430 1.00 91.31 111 SER A O 1
ATOM 857 N N . ASP A 1 112 ? 7.681 -7.747 -19.280 1.00 92.06 112 ASP A N 1
ATOM 858 C CA . ASP A 1 112 ? 8.684 -7.181 -20.185 1.00 92.06 112 ASP A CA 1
ATOM 859 C C . ASP A 1 112 ? 9.110 -5.781 -19.739 1.00 92.06 112 ASP A C 1
ATOM 861 O O . ASP A 1 112 ? 10.299 -5.501 -19.560 1.00 92.06 112 ASP A O 1
ATOM 865 N N . CYS A 1 113 ? 8.142 -4.913 -19.430 1.00 90.56 113 CYS A N 1
ATOM 866 C CA . CYS A 1 113 ? 8.423 -3.603 -18.850 1.00 90.56 113 CYS A CA 1
ATOM 867 C C . CYS A 1 113 ? 9.213 -3.734 -17.534 1.00 90.56 113 CYS A C 1
ATOM 869 O O . CYS A 1 113 ? 10.080 -2.908 -17.237 1.00 90.56 113 CYS A O 1
ATOM 871 N N . SER A 1 114 ? 8.934 -4.766 -16.726 1.00 91.19 114 SER A N 1
ATOM 872 C CA . SER A 1 114 ? 9.635 -4.988 -15.458 1.00 91.19 114 SER A CA 1
ATOM 873 C C . SER A 1 114 ? 11.074 -5.424 -15.701 1.00 91.19 114 SER A C 1
ATOM 875 O O . SER A 1 114 ? 11.962 -4.985 -14.968 1.00 91.19 114 SER A O 1
ATOM 877 N N . ALA A 1 115 ? 11.315 -6.252 -16.719 1.00 91.75 115 ALA A N 1
ATOM 878 C CA . ALA A 1 115 ? 12.650 -6.660 -17.131 1.00 91.75 115 ALA A CA 1
ATOM 879 C C . ALA A 1 115 ? 13.485 -5.450 -17.570 1.00 91.75 115 ALA A C 1
ATOM 881 O O . ALA A 1 115 ? 14.602 -5.289 -17.081 1.00 91.75 115 ALA A O 1
ATOM 882 N N . ILE A 1 116 ? 12.913 -4.549 -18.377 1.00 90.19 116 ILE A N 1
ATOM 883 C CA . ILE A 1 116 ? 13.567 -3.298 -18.799 1.00 90.19 116 ILE A CA 1
ATOM 884 C C . ILE A 1 116 ? 13.916 -2.435 -17.582 1.00 90.19 116 ILE A C 1
ATOM 886 O O . ILE A 1 116 ? 15.078 -2.082 -17.378 1.00 90.19 116 ILE A O 1
ATOM 890 N N . ALA A 1 117 ? 12.933 -2.138 -16.726 1.00 90.19 117 ALA A N 1
ATOM 891 C CA . ALA A 1 117 ? 13.153 -1.289 -15.556 1.00 90.19 117 ALA A CA 1
ATOM 892 C C . ALA A 1 117 ? 14.209 -1.872 -14.602 1.00 90.19 117 ALA A C 1
ATOM 894 O O . ALA A 1 117 ? 15.055 -1.144 -14.085 1.00 90.19 117 ALA A O 1
ATOM 895 N N . LYS A 1 118 ? 14.196 -3.192 -14.384 1.00 91.12 118 LYS A N 1
ATOM 896 C CA . LYS A 1 118 ? 15.204 -3.878 -13.561 1.00 91.12 118 LYS A CA 1
ATOM 897 C C . LYS A 1 118 ? 16.579 -3.889 -14.214 1.00 91.12 118 LYS A C 1
ATOM 899 O O . LYS A 1 118 ? 17.563 -3.767 -13.493 1.00 91.12 118 LYS A O 1
ATOM 904 N N . PHE A 1 119 ? 16.662 -4.043 -15.534 1.00 92.62 119 PHE A N 1
ATOM 905 C CA . PHE A 1 119 ? 17.933 -4.004 -16.247 1.00 92.62 119 PHE A CA 1
ATOM 906 C C . PHE A 1 119 ? 18.640 -2.674 -15.989 1.00 92.62 119 PHE A C 1
ATOM 908 O O . PHE A 1 119 ? 19.745 -2.680 -15.460 1.00 92.62 119 PHE A O 1
ATOM 915 N N . PHE A 1 120 ? 17.988 -1.539 -16.237 1.00 90.31 120 PHE A N 1
ATOM 916 C CA . PHE A 1 120 ? 18.609 -0.242 -15.965 1.00 90.31 120 PHE A CA 1
ATOM 917 C C . PHE A 1 120 ? 18.900 -0.046 -14.473 1.00 90.31 120 PHE A C 1
ATOM 919 O O . PHE A 1 120 ? 20.037 0.230 -14.108 1.00 90.31 120 PHE A O 1
ATOM 926 N N . ASN A 1 121 ? 17.931 -0.297 -13.588 1.00 87.81 121 ASN A N 1
ATOM 927 C CA . ASN A 1 121 ? 18.113 -0.055 -12.152 1.00 87.81 121 ASN A CA 1
ATOM 928 C C . ASN A 1 121 ? 19.224 -0.902 -11.502 1.00 87.81 121 ASN A C 1
ATOM 930 O O . ASN A 1 121 ? 19.783 -0.488 -10.489 1.00 87.81 121 ASN A O 1
ATOM 934 N N . ASN A 1 122 ? 19.560 -2.066 -12.067 1.00 91.00 122 ASN A N 1
ATOM 935 C CA . ASN A 1 122 ? 20.609 -2.942 -11.537 1.00 91.00 122 ASN A CA 1
ATOM 936 C C . ASN A 1 122 ? 21.981 -2.747 -12.206 1.00 91.00 122 ASN A C 1
ATOM 938 O O . ASN A 1 122 ? 22.958 -3.339 -11.749 1.00 91.00 122 ASN A O 1
ATOM 942 N N . HIS A 1 123 ? 22.086 -1.941 -13.268 1.00 91.75 123 HIS A N 1
ATOM 943 C CA . HIS A 1 123 ? 23.339 -1.750 -14.000 1.00 91.75 123 HIS A CA 1
ATOM 944 C C . HIS A 1 123 ? 23.723 -0.267 -14.064 1.00 91.75 123 HIS A C 1
ATOM 946 O O . HIS A 1 123 ? 23.140 0.515 -14.809 1.00 91.75 123 HIS A O 1
ATOM 952 N N . HIS A 1 124 ? 24.780 0.103 -13.332 1.00 89.31 124 HIS A N 1
ATOM 953 C CA . HIS A 1 124 ? 25.202 1.502 -13.191 1.00 89.31 124 HIS A CA 1
ATOM 954 C C . HIS A 1 124 ? 25.557 2.192 -14.521 1.00 89.31 124 HIS A C 1
ATOM 956 O O . HIS A 1 124 ? 25.185 3.343 -14.717 1.00 89.31 124 HIS A O 1
ATOM 962 N N . ARG A 1 125 ? 26.257 1.511 -15.447 1.00 91.88 125 ARG A N 1
ATOM 963 C CA . ARG A 1 125 ? 26.659 2.128 -16.730 1.00 91.88 125 ARG A CA 1
ATOM 964 C C . ARG A 1 125 ? 25.470 2.335 -17.670 1.00 91.88 125 ARG A C 1
ATOM 966 O O . ARG A 1 125 ? 25.295 3.466 -18.109 1.00 91.88 125 ARG A O 1
ATOM 973 N N . PRO A 1 126 ? 24.636 1.312 -17.962 1.00 89.62 126 PRO A N 1
ATOM 974 C CA . PRO A 1 126 ? 23.417 1.508 -18.742 1.00 89.62 126 PRO A CA 1
ATOM 975 C C . PRO A 1 126 ? 22.496 2.577 -18.156 1.00 89.62 126 PRO A C 1
ATOM 977 O O . PRO A 1 126 ? 21.970 3.380 -18.915 1.00 89.62 126 PRO A O 1
ATOM 980 N N . LEU A 1 127 ? 22.333 2.619 -16.827 1.00 88.12 127 LEU A N 1
ATOM 981 C CA . LEU A 1 127 ? 21.536 3.654 -16.169 1.00 88.12 127 LEU A CA 1
ATOM 982 C C . LEU A 1 127 ? 22.104 5.055 -16.407 1.00 88.12 127 LEU A C 1
ATOM 984 O O . LEU A 1 127 ? 21.343 5.951 -16.739 1.00 88.12 127 LEU A O 1
ATOM 988 N N . GLY A 1 128 ? 23.425 5.229 -16.300 1.00 87.00 128 GLY A N 1
ATOM 989 C CA . GLY A 1 128 ? 24.081 6.511 -16.572 1.00 87.00 128 GLY A CA 1
ATOM 990 C C . GLY A 1 128 ? 23.847 6.994 -18.004 1.00 87.00 128 GLY A C 1
ATOM 991 O O . GLY A 1 128 ? 23.368 8.105 -18.200 1.00 87.00 128 GLY A O 1
ATOM 992 N N . PHE A 1 129 ? 24.086 6.131 -19.000 1.00 88.00 129 PHE A N 1
ATOM 993 C CA . PHE A 1 129 ? 23.817 6.472 -20.404 1.00 88.00 129 PHE A CA 1
ATOM 994 C C . PHE A 1 129 ? 22.343 6.802 -20.657 1.00 88.00 129 PHE A C 1
ATOM 996 O O . PHE A 1 129 ? 22.032 7.735 -21.394 1.00 88.00 129 PHE A O 1
ATOM 1003 N N . PHE A 1 130 ? 21.437 6.044 -20.042 1.00 86.31 130 PHE A N 1
ATOM 1004 C CA . PHE A 1 130 ? 20.002 6.269 -20.145 1.00 86.31 130 PHE A CA 1
ATOM 1005 C C . PHE A 1 130 ? 19.576 7.596 -19.508 1.00 86.31 130 PHE A C 1
ATOM 1007 O O . PHE A 1 130 ? 18.811 8.346 -20.110 1.00 86.31 130 PHE A O 1
ATOM 1014 N N . ASP A 1 131 ? 20.088 7.919 -18.322 1.00 84.50 131 ASP A N 1
ATOM 1015 C CA . ASP A 1 131 ? 19.798 9.180 -17.643 1.00 84.50 131 ASP A CA 1
ATOM 1016 C C . ASP A 1 131 ? 20.357 10.382 -18.416 1.00 84.50 131 ASP A C 1
ATOM 1018 O O . ASP A 1 131 ? 19.705 11.425 -18.469 1.00 84.50 131 ASP A O 1
ATOM 1022 N N . ASP A 1 132 ? 21.528 10.247 -19.039 1.00 85.69 132 ASP A N 1
ATOM 1023 C CA . ASP A 1 132 ? 22.131 11.308 -19.849 1.00 85.69 132 ASP A CA 1
ATOM 1024 C C . ASP A 1 132 ? 21.332 11.570 -21.133 1.00 85.69 132 ASP A C 1
ATOM 1026 O O . ASP A 1 132 ? 20.982 12.721 -21.400 1.00 85.69 132 ASP A O 1
ATOM 1030 N N . ALA A 1 133 ? 20.956 10.517 -21.869 1.00 83.62 133 ALA A N 1
ATOM 1031 C CA . ALA A 1 133 ? 20.103 10.629 -23.058 1.00 83.62 133 ALA A CA 1
ATOM 1032 C C . ALA A 1 133 ? 18.736 11.261 -22.734 1.00 83.62 133 ALA A C 1
ATOM 1034 O O . ALA A 1 133 ? 18.213 12.094 -23.472 1.00 83.62 133 ALA A O 1
ATOM 1035 N N . ARG A 1 134 ? 18.175 10.926 -21.572 1.00 78.69 134 ARG A N 1
ATOM 1036 C CA . ARG A 1 134 ? 16.897 11.473 -21.112 1.00 78.69 134 ARG A CA 1
ATOM 1037 C C . ARG A 1 134 ? 16.972 12.938 -20.704 1.00 78.69 134 ARG A C 1
ATOM 1039 O O . ARG A 1 134 ? 16.071 13.709 -21.031 1.00 78.69 134 ARG A O 1
ATOM 1046 N N . LYS A 1 135 ? 18.035 13.349 -20.006 1.00 77.75 135 LYS A N 1
ATOM 1047 C CA . LYS A 1 135 ? 18.229 14.752 -19.597 1.00 77.75 135 LYS A CA 1
ATOM 1048 C C . LYS A 1 135 ? 18.334 15.697 -20.791 1.00 77.75 135 LYS A C 1
ATOM 1050 O O . LYS A 1 135 ? 17.910 16.843 -20.664 1.00 77.75 135 LYS A O 1
ATOM 1055 N N . SER A 1 136 ? 18.872 15.239 -21.925 1.00 73.88 136 SER A N 1
ATOM 1056 C CA . SER A 1 136 ? 18.899 16.046 -23.151 1.00 73.88 136 SER A CA 1
ATOM 1057 C C . SER A 1 136 ? 17.519 16.270 -23.772 1.00 73.88 136 SER A C 1
ATOM 1059 O O . SER A 1 136 ? 17.337 17.268 -24.463 1.00 73.88 136 SER A O 1
ATOM 1061 N N . GLU A 1 137 ? 16.546 15.393 -23.512 1.00 72.44 137 GLU A N 1
ATOM 1062 C CA . GLU A 1 137 ? 15.223 15.439 -24.148 1.00 72.44 137 GLU A CA 1
ATOM 1063 C C . GLU A 1 137 ? 14.130 16.028 -23.244 1.00 72.44 137 GLU A C 1
ATOM 1065 O O . GLU A 1 137 ? 13.226 16.707 -23.734 1.00 72.44 137 GLU A O 1
ATOM 1070 N N . ASN A 1 138 ? 14.200 15.828 -21.921 1.00 66.56 138 ASN A N 1
ATOM 1071 C CA . ASN A 1 138 ? 13.253 16.431 -20.982 1.00 66.56 138 ASN A CA 1
ATOM 1072 C C . ASN A 1 138 ? 13.883 16.654 -19.586 1.00 66.56 138 ASN A C 1
ATOM 1074 O O . ASN A 1 138 ? 14.270 15.698 -18.920 1.00 66.56 138 ASN A O 1
ATOM 1078 N N . PRO A 1 139 ? 13.968 17.895 -19.072 1.00 62.50 139 PRO A N 1
ATOM 1079 C CA . PRO A 1 139 ? 14.601 18.172 -17.778 1.00 62.50 139 PRO A CA 1
ATOM 1080 C C . PRO A 1 139 ? 13.736 17.801 -16.558 1.00 62.50 139 PRO A C 1
ATOM 1082 O O . PRO A 1 139 ? 14.239 17.782 -15.434 1.00 62.50 139 PRO A O 1
ATOM 1085 N N . VAL A 1 140 ? 12.442 17.499 -16.738 1.00 62.03 140 VAL A N 1
ATOM 1086 C CA . VAL A 1 140 ? 11.521 17.142 -15.643 1.00 62.03 140 VAL A CA 1
ATOM 1087 C C . VAL A 1 140 ? 11.307 15.631 -15.629 1.00 62.03 140 VAL A C 1
ATOM 1089 O O . VAL A 1 140 ? 10.321 15.135 -16.170 1.00 62.03 140 VAL A O 1
ATOM 1092 N N . ILE A 1 141 ? 12.228 14.866 -15.037 1.00 59.66 141 ILE A N 1
ATOM 1093 C CA . ILE A 1 141 ? 12.196 13.404 -15.182 1.00 59.66 141 ILE A CA 1
ATOM 1094 C C . ILE A 1 141 ? 12.058 12.634 -13.866 1.00 59.66 141 ILE A C 1
ATOM 1096 O O . ILE A 1 141 ? 12.817 12.798 -12.914 1.00 59.66 141 ILE A O 1
ATOM 1100 N N . ARG A 1 142 ? 11.079 11.714 -13.868 1.00 59.09 142 ARG A N 1
ATOM 1101 C CA . ARG A 1 142 ? 10.962 10.584 -12.937 1.00 59.09 142 ARG A CA 1
ATOM 1102 C C . ARG A 1 142 ? 11.847 9.427 -13.435 1.00 59.09 142 ARG A C 1
ATOM 1104 O O . ARG A 1 142 ? 11.729 9.009 -14.591 1.00 59.09 142 ARG A O 1
ATOM 1111 N N . THR A 1 143 ? 12.709 8.893 -12.570 1.00 71.94 143 THR A N 1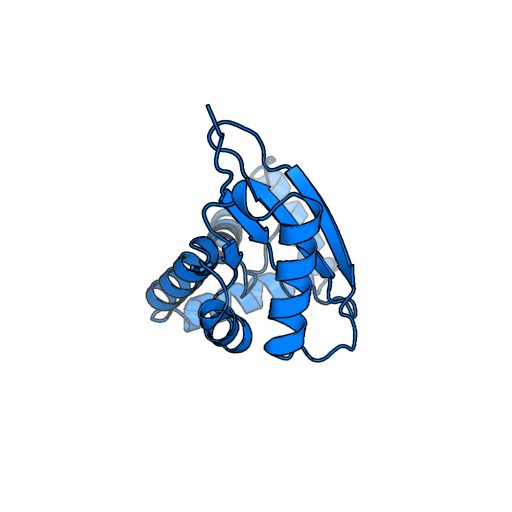
ATOM 1112 C CA . THR A 1 143 ? 13.485 7.652 -12.791 1.00 71.94 143 THR A CA 1
ATOM 1113 C C . THR A 1 143 ? 12.566 6.474 -13.149 1.00 71.94 143 THR A C 1
ATOM 1115 O O . THR A 1 143 ? 11.373 6.524 -12.849 1.00 71.94 143 THR A O 1
ATOM 1118 N N . LEU A 1 144 ? 13.090 5.409 -13.772 1.00 84.69 144 LEU A N 1
ATOM 1119 C CA . LEU A 1 144 ? 12.328 4.172 -13.991 1.00 84.69 144 LEU A CA 1
ATOM 1120 C C . LEU A 1 144 ? 11.878 3.582 -12.648 1.00 84.69 144 LEU A C 1
ATOM 1122 O O . LEU A 1 144 ? 12.689 3.171 -11.814 1.00 84.69 144 LEU A O 1
ATOM 1126 N N . ILE A 1 145 ? 10.565 3.530 -12.434 1.00 85.06 145 ILE A N 1
ATOM 1127 C CA . ILE A 1 145 ? 9.969 3.059 -11.182 1.00 85.06 145 ILE A CA 1
ATOM 1128 C C . ILE A 1 145 ? 9.626 1.586 -11.333 1.00 85.06 145 ILE A C 1
ATOM 1130 O O . ILE A 1 145 ? 8.891 1.219 -12.234 1.00 85.06 145 ILE A O 1
ATOM 1134 N N . VAL A 1 146 ? 10.054 0.734 -10.405 1.00 84.12 146 VAL A N 1
ATOM 1135 C CA . VAL A 1 146 ? 9.555 -0.647 -10.348 1.00 84.12 146 VAL A CA 1
ATOM 1136 C C . VAL A 1 146 ? 8.257 -0.679 -9.539 1.00 84.12 146 VAL A C 1
ATOM 1138 O O . VAL A 1 146 ? 8.201 -0.170 -8.416 1.00 84.12 146 VAL A O 1
ATOM 1141 N N . ALA A 1 147 ? 7.202 -1.284 -10.091 1.00 80.88 147 ALA A N 1
ATOM 1142 C CA . ALA A 1 147 ? 5.928 -1.409 -9.390 1.00 80.88 147 ALA A CA 1
ATOM 1143 C C . ALA A 1 147 ? 6.053 -2.257 -8.112 1.00 80.88 147 ALA A C 1
ATOM 1145 O O . ALA A 1 147 ? 6.706 -3.302 -8.082 1.00 80.88 147 ALA A O 1
ATOM 1146 N N . SER A 1 148 ? 5.353 -1.838 -7.057 1.00 76.31 148 SER A N 1
ATOM 1147 C CA . SER A 1 148 ? 5.228 -2.599 -5.816 1.00 76.31 148 SER A CA 1
ATOM 1148 C C . SER A 1 148 ? 3.923 -3.393 -5.807 1.00 76.31 148 SER A C 1
ATOM 1150 O O . SER A 1 148 ? 2.836 -2.857 -6.013 1.00 76.31 148 SER A O 1
ATOM 1152 N N . ARG A 1 149 ? 3.996 -4.685 -5.470 1.00 66.44 149 ARG A N 1
ATOM 1153 C CA . ARG A 1 149 ? 2.817 -5.575 -5.425 1.00 66.44 149 ARG A CA 1
ATOM 1154 C C . ARG A 1 149 ? 1.742 -5.154 -4.412 1.00 66.44 149 ARG A C 1
ATOM 1156 O O . ARG A 1 149 ? 0.609 -5.644 -4.491 1.00 66.44 149 ARG A O 1
ATOM 1163 N N . THR A 1 150 ? 2.099 -4.320 -3.436 1.00 64.06 150 THR A N 1
ATOM 1164 C CA . THR A 1 150 ? 1.256 -3.951 -2.288 1.00 64.06 150 THR A CA 1
ATOM 1165 C C . THR A 1 150 ? 0.685 -2.535 -2.375 1.00 64.06 150 THR A C 1
ATOM 1167 O O . THR A 1 150 ? -0.007 -2.110 -1.452 1.00 64.06 150 THR A O 1
ATOM 1170 N N . ARG A 1 151 ? 0.944 -1.790 -3.460 1.00 74.75 151 ARG A N 1
ATOM 1171 C CA . ARG A 1 151 ? 0.484 -0.403 -3.623 1.00 74.75 151 ARG A CA 1
ATOM 1172 C C . ARG A 1 151 ? -0.231 -0.224 -4.957 1.00 74.75 151 ARG A C 1
ATOM 1174 O O . ARG A 1 151 ? 0.418 -0.210 -6.001 1.00 74.75 151 ARG A O 1
ATOM 1181 N N . TRP A 1 152 ? -1.538 0.015 -4.894 1.00 75.75 152 TRP A N 1
ATOM 1182 C CA . TRP A 1 152 ? -2.421 0.138 -6.060 1.00 75.75 152 TRP A CA 1
ATOM 1183 C C . TRP A 1 152 ? -1.924 1.157 -7.098 1.00 75.75 152 TRP A C 1
ATOM 1185 O O . TRP A 1 152 ? -1.869 0.860 -8.286 1.00 75.75 152 TRP A O 1
ATOM 1195 N N . PHE A 1 153 ? -1.456 2.324 -6.648 1.00 82.38 153 PHE A N 1
ATOM 1196 C CA . PHE A 1 153 ? -0.980 3.389 -7.537 1.00 82.38 153 PHE A CA 1
ATOM 1197 C C . PHE A 1 153 ? 0.427 3.152 -8.125 1.00 82.38 153 PHE A C 1
ATOM 1199 O O . PHE A 1 153 ? 0.861 3.862 -9.031 1.00 82.38 153 PHE A O 1
ATOM 1206 N N . SER A 1 154 ? 1.172 2.157 -7.631 1.00 85.38 154 SER A N 1
ATOM 1207 C CA . SER A 1 154 ? 2.543 1.919 -8.103 1.00 85.38 154 SER A CA 1
ATOM 1208 C C . SER A 1 154 ? 2.602 1.346 -9.519 1.00 85.38 154 SER A C 1
ATOM 1210 O O . SER A 1 154 ? 3.545 1.657 -10.238 1.00 85.38 154 SER A O 1
ATOM 1212 N N . GLN A 1 155 ? 1.587 0.580 -9.935 1.00 85.81 155 GLN A N 1
ATOM 1213 C CA . GLN A 1 155 ? 1.497 0.044 -11.297 1.00 85.81 155 GLN A CA 1
ATOM 1214 C C . GLN A 1 155 ? 1.354 1.167 -12.329 1.00 85.81 155 GLN A C 1
ATOM 1216 O O . GLN A 1 155 ? 2.062 1.181 -13.330 1.00 85.81 155 GLN A O 1
ATOM 1221 N N . TYR A 1 156 ? 0.510 2.160 -12.034 1.00 87.31 156 TYR A N 1
ATOM 1222 C CA . TYR A 1 156 ? 0.360 3.349 -12.872 1.00 87.31 156 TYR A CA 1
ATOM 1223 C C . TYR A 1 156 ? 1.676 4.124 -12.998 1.00 87.31 156 TYR A C 1
ATOM 1225 O O . TYR A 1 156 ? 2.110 4.425 -14.105 1.00 87.31 156 TYR A O 1
ATOM 1233 N N . ASN A 1 157 ? 2.337 4.418 -11.872 1.00 87.19 157 ASN A N 1
ATOM 1234 C CA . ASN A 1 157 ? 3.604 5.154 -11.889 1.00 87.19 157 ASN A CA 1
ATOM 1235 C C . ASN A 1 157 ? 4.710 4.406 -12.643 1.00 87.19 157 ASN A C 1
ATOM 1237 O O . ASN A 1 157 ? 5.499 5.044 -13.331 1.00 87.19 157 ASN A O 1
ATOM 1241 N N . PHE A 1 158 ? 4.758 3.078 -12.523 1.00 89.06 158 PHE A N 1
ATOM 1242 C CA . PHE A 1 158 ? 5.687 2.229 -13.262 1.00 89.06 158 PHE A CA 1
ATOM 1243 C C . PHE A 1 158 ? 5.445 2.309 -14.769 1.00 89.06 158 PHE A C 1
ATOM 1245 O O . PHE A 1 158 ? 6.346 2.720 -15.497 1.00 89.06 158 PHE A O 1
ATOM 1252 N N . LEU A 1 159 ? 4.230 1.996 -15.227 1.00 88.75 159 LEU A N 1
ATOM 1253 C CA . LEU A 1 159 ? 3.884 2.046 -16.649 1.00 88.75 159 LEU A CA 1
ATOM 1254 C C . LEU A 1 159 ? 4.127 3.436 -17.232 1.00 88.75 159 LEU A C 1
ATOM 1256 O O . LEU A 1 159 ? 4.736 3.569 -18.288 1.00 88.75 159 LEU A O 1
ATOM 1260 N N . LYS A 1 160 ? 3.726 4.479 -16.501 1.00 87.88 160 LYS A N 1
ATOM 1261 C CA . LYS A 1 160 ? 3.988 5.860 -16.890 1.00 87.88 160 LYS A CA 1
ATOM 1262 C C . LYS A 1 160 ? 5.485 6.157 -16.981 1.00 87.88 160 LYS A C 1
ATOM 1264 O O . LYS A 1 160 ? 5.904 6.764 -17.952 1.00 87.88 160 LYS A O 1
ATOM 1269 N N . SER A 1 161 ? 6.300 5.691 -16.031 1.00 87.12 161 SER A N 1
ATOM 1270 C CA . SER A 1 161 ? 7.754 5.906 -16.084 1.00 87.12 161 S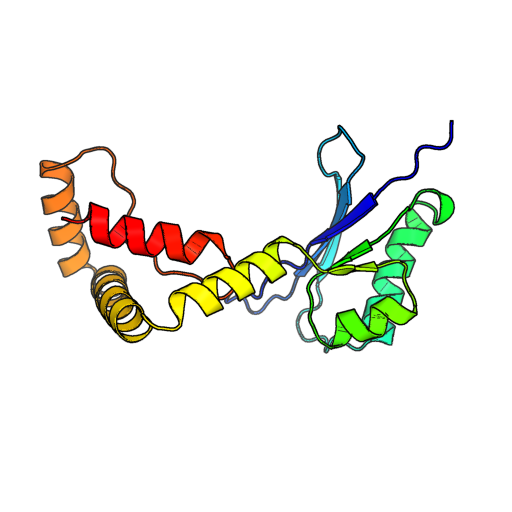ER A CA 1
ATOM 1271 C C . SER A 1 161 ? 8.420 5.235 -17.286 1.00 87.12 161 SER A C 1
ATOM 1273 O O . SER A 1 161 ? 9.396 5.769 -17.794 1.00 87.12 161 SER A O 1
ATOM 1275 N N . VAL A 1 162 ? 7.888 4.097 -17.746 1.00 88.00 162 VAL A N 1
ATOM 1276 C CA . VAL A 1 162 ? 8.374 3.406 -18.948 1.00 88.00 162 VAL A CA 1
ATOM 1277 C C . VAL A 1 162 ? 7.903 4.122 -20.216 1.00 88.00 162 VAL A C 1
ATOM 1279 O O . VAL A 1 162 ? 8.690 4.303 -21.135 1.00 88.00 162 VAL A O 1
ATOM 1282 N N . LEU A 1 163 ? 6.648 4.577 -20.267 1.00 86.69 163 LEU A N 1
ATOM 1283 C CA . LEU A 1 163 ? 6.106 5.317 -21.417 1.00 86.69 163 LEU A CA 1
ATOM 1284 C C . LEU A 1 163 ? 6.738 6.705 -21.589 1.00 86.69 163 LEU A C 1
ATOM 1286 O O . LEU A 1 163 ? 6.967 7.140 -22.714 1.00 86.69 163 LEU A O 1
ATOM 1290 N N . ASP A 1 164 ? 7.027 7.386 -20.481 1.00 83.38 164 ASP A N 1
ATOM 1291 C CA . ASP A 1 164 ? 7.686 8.696 -20.449 1.00 83.38 164 ASP A CA 1
ATOM 1292 C C . ASP A 1 164 ? 9.217 8.581 -20.639 1.00 83.38 164 ASP A C 1
ATOM 1294 O O . ASP A 1 164 ? 9.922 9.586 -20.579 1.00 83.38 164 ASP A O 1
ATOM 1298 N N . ALA A 1 165 ? 9.752 7.366 -20.804 1.00 76.00 165 ALA A N 1
ATOM 1299 C CA . ALA A 1 165 ? 11.160 7.108 -21.122 1.00 76.00 165 ALA A CA 1
ATOM 1300 C C . ALA A 1 165 ? 11.423 6.954 -22.633 1.00 76.00 165 ALA A C 1
ATOM 1302 O O . ALA A 1 165 ? 12.481 6.454 -23.013 1.00 76.00 165 ALA A O 1
ATOM 1303 N N . ARG A 1 166 ? 10.439 7.333 -23.454 1.00 60.53 166 ARG A N 1
ATOM 1304 C CA . ARG A 1 166 ? 10.554 7.445 -24.909 1.00 60.53 166 ARG A CA 1
ATOM 1305 C C . ARG A 1 166 ? 11.315 8.691 -25.334 1.00 60.53 166 ARG A C 1
ATOM 1307 O O . ARG A 1 166 ? 11.212 9.685 -24.577 1.00 60.53 166 ARG A O 1
#

Sequence (166 aa):
MNQKFSVFHLRLSKVPSPYHIVNFLVKVPSQPSIFITSIDTTGITQVVDTVAADISKVIDKIGAYKFASVVTDDAPVMKVAWKHLSAFGCAAHAMNLLVKYILGPYESILSDCSAIAKFFNNHHRPLGFFDDARKSENPVIRTLIVASRTRWFSQYNFLKSVLDAR

Secondary structure (DSSP, 8-state):
----EEEEEEE----SSS--EEEEEEE-TTSPEEEEEEEE-TT----HHHHHHHHHHHHHHH-GGGEEEEEE---HHHHHHGGGS-EEE-HHHHHHHHHHHHHGGGHHHHHHHHHHHHHHHH-HHHHHHHHHHHHHH-SS----PPPPTT-HHHHHHHHHHHHTT-

Foldseek 3Di:
DQAAWEWEWDQDDPDVDLWGKTWTWIGGVPDDIHTDDIDICRVPDDALVVVLVVVVVSCVVVDVSNHDFYEDAPDPSVVVNCVVTRYDHDPQNVLLVVLCVVCVVVVVVLVVLLVVLCVLVVDPVSVVVLVVVLCVPDVDADRQQHADSRGNCRSVVNVVNSVSSD

Mean predicted aligned error: 8.75 Å

Nearest PDB structures (foldseek):
  5gq9-assembly1_A  TM=5.434E-01  e=8.637E-01  Thermus thermophilus HB27
  3hjf-assembly1_A  TM=5.635E-01  e=1.165E+00  Thermus thermophilus HB27
  4n76-assembly2_B  TM=5.090E-01  e=8.135E-01  Thermus thermophilus
  4kpy-assembly2_B  TM=5.484E-01  e=1.394E+00  Thermus thermophilus HB27
  4kpy-assembly1_A  TM=5.084E-01  e=2.118E+00  Thermus thermophilus HB27

InterPro domains:
  IPR007021 Domain of unknown function DUF659 [PF04937] (20-102)
  IPR012337 Ribonuclease H-like superfamily [SSF53098] (51-165)

pLDDT: mean 80.32, std 13.11, range [37.72, 95.69]

Radius of gyration: 20.59 Å; Cα contacts (8 Å, |Δi|>4): 199; chains: 1; bounding box: 49×33×51 Å